Protein AF-A0A396G1U2-F1 (afdb_monomer_lite)

Sequence (39 aa):
MTANAFEEDRQKTLDAGMNAHVSKPVDMNVLFRVMAKFI

Secondary structure (DSSP, 8-state):
--HHHHHHHHHHHHHTT-S---PSSPPHHHHHHHHTT--

Organism: NCBI:txid40520

Radius of gyration: 10.97 Å; chains: 1; bounding box: 30×18×21 Å

pLDDT: mean 84.56, std 10.42, range [57.78, 95.06]

InterPro domains:
  IPR001789 Signal transduction response regulator, receiver domain [PS50110] (1-39)
  IPR011006 CheY-like superfamily [SSF52172] (1-38)

Structure (mmCIF, N/CA/C/O backbone):
data_AF-A0A396G1U2-F1
#
_entry.id   AF-A0A396G1U2-F1
#
loop_
_atom_site.group_PDB
_atom_site.id
_atom_site.type_symbol
_atom_site.label_atom_id
_atom_site.label_alt_id
_atom_site.label_comp_id
_atom_site.label_asym_id
_atom_site.label_entity_id
_atom_site.label_seq_id
_atom_site.pdbx_PDB_ins_code
_atom_site.Cartn_x
_atom_site.Cartn_y
_atom_site.Cartn_z
_atom_site.occupancy
_atom_site.B_iso_or_equiv
_atom_site.auth_seq_id
_atom_site.auth_comp_id
_atom_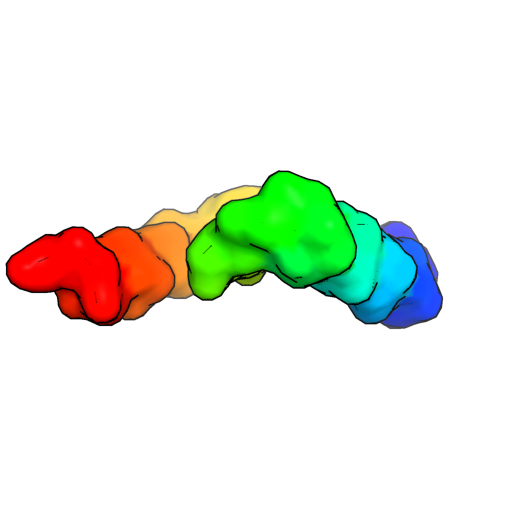site.auth_asym_id
_atom_site.auth_atom_id
_atom_site.pdbx_PDB_model_num
ATOM 1 N N . MET A 1 1 ? 11.491 1.419 -9.920 1.00 57.78 1 MET A N 1
ATOM 2 C CA . MET A 1 1 ? 11.470 1.983 -8.554 1.00 57.78 1 MET A CA 1
ATOM 3 C C . MET A 1 1 ? 12.202 0.999 -7.663 1.00 57.78 1 MET A C 1
ATOM 5 O O . MET A 1 1 ? 11.938 -0.191 -7.776 1.00 57.78 1 MET A O 1
ATOM 9 N N . THR A 1 2 ? 13.203 1.446 -6.910 1.00 60.12 2 THR A N 1
ATOM 10 C CA . THR A 1 2 ? 13.988 0.572 -6.024 1.00 60.12 2 THR A CA 1
ATOM 11 C C . THR A 1 2 ? 13.121 0.134 -4.839 1.00 60.12 2 THR A C 1
ATOM 13 O O . THR A 1 2 ? 12.229 0.873 -4.430 1.00 60.12 2 THR A O 1
ATOM 16 N N . ALA A 1 3 ? 13.365 -1.053 -4.277 1.00 61.97 3 ALA A N 1
ATOM 17 C CA . ALA A 1 3 ? 12.591 -1.569 -3.139 1.00 61.97 3 ALA A CA 1
ATOM 18 C C 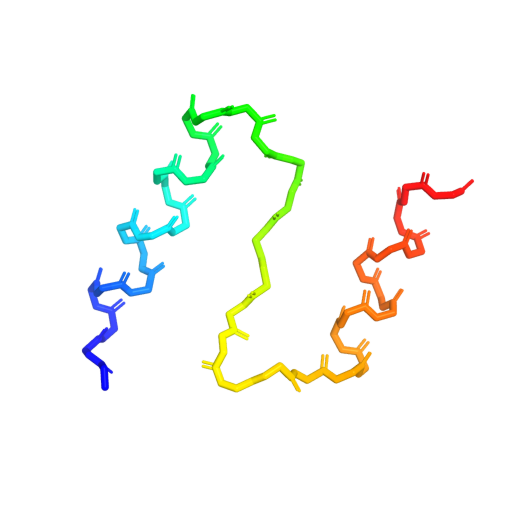. ALA A 1 3 ? 12.572 -0.603 -1.934 1.00 61.97 3 ALA A C 1
ATOM 20 O O . ALA A 1 3 ? 11.588 -0.539 -1.208 1.00 61.97 3 ALA A O 1
ATOM 21 N N . ASN A 1 4 ? 13.625 0.206 -1.781 1.00 61.00 4 ASN A N 1
ATOM 22 C CA . ASN A 1 4 ? 13.754 1.185 -0.705 1.00 61.00 4 ASN A CA 1
ATOM 23 C C . ASN A 1 4 ? 12.741 2.344 -0.804 1.00 61.00 4 ASN A C 1
ATOM 25 O O . ASN A 1 4 ? 12.252 2.819 0.213 1.00 61.00 4 ASN A O 1
ATOM 29 N N . ALA A 1 5 ? 12.384 2.771 -2.023 1.00 62.59 5 ALA A N 1
ATOM 30 C CA . ALA A 1 5 ? 11.412 3.849 -2.224 1.00 62.59 5 ALA A CA 1
ATOM 31 C C . ALA A 1 5 ? 9.984 3.421 -1.836 1.00 62.59 5 ALA A C 1
ATOM 33 O O . ALA A 1 5 ? 9.207 4.233 -1.349 1.00 62.59 5 ALA A O 1
ATOM 34 N N . PHE A 1 6 ? 9.651 2.134 -2.000 1.00 72.12 6 PHE A N 1
ATOM 35 C CA . PHE A 1 6 ? 8.350 1.600 -1.585 1.00 72.12 6 PHE A CA 1
ATOM 36 C C . PHE A 1 6 ? 8.186 1.562 -0.063 1.00 72.12 6 PHE A C 1
ATOM 38 O O . PHE A 1 6 ? 7.100 1.850 0.437 1.00 72.12 6 PHE A O 1
ATOM 45 N N . GLU A 1 7 ? 9.248 1.220 0.669 1.00 77.50 7 GLU A N 1
ATOM 46 C CA . GLU A 1 7 ? 9.208 1.170 2.134 1.00 77.50 7 GLU A CA 1
ATOM 47 C C . GLU A 1 7 ? 9.129 2.578 2.739 1.00 77.50 7 GLU A C 1
ATOM 49 O O . GLU A 1 7 ? 8.337 2.827 3.646 1.00 77.50 7 GLU A O 1
ATOM 54 N N . GLU A 1 8 ? 9.882 3.531 2.183 1.00 81.31 8 GLU A N 1
ATOM 55 C CA . GLU A 1 8 ? 9.842 4.927 2.620 1.00 81.31 8 GLU A CA 1
ATOM 56 C C . GLU A 1 8 ? 8.466 5.568 2.371 1.00 81.31 8 GLU A C 1
ATOM 58 O O . GLU A 1 8 ? 7.924 6.238 3.252 1.00 81.31 8 GLU A O 1
ATOM 63 N N . ASP A 1 9 ? 7.862 5.329 1.203 1.00 81.88 9 ASP A N 1
ATOM 64 C CA . ASP A 1 9 ? 6.517 5.822 0.891 1.00 81.88 9 ASP A CA 1
ATOM 65 C C . ASP A 1 9 ? 5.462 5.202 1.813 1.00 81.88 9 ASP A C 1
ATOM 67 O O . ASP A 1 9 ? 4.563 5.899 2.292 1.00 81.88 9 ASP 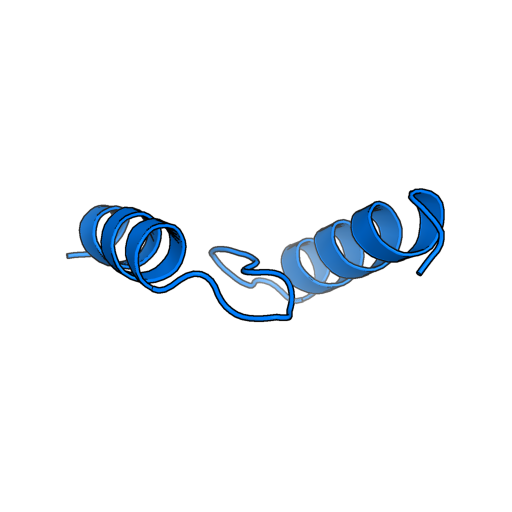A O 1
ATOM 71 N N . ARG A 1 10 ? 5.589 3.906 2.121 1.00 81.94 10 ARG A N 1
ATOM 72 C CA . ARG A 1 10 ? 4.718 3.230 3.085 1.00 81.94 10 ARG A CA 1
ATOM 73 C C . ARG A 1 10 ? 4.824 3.890 4.459 1.00 81.94 10 ARG A C 1
ATOM 75 O O . ARG A 1 10 ? 3.790 4.253 5.021 1.00 81.94 10 ARG A O 1
ATOM 82 N N . GLN A 1 11 ? 6.038 4.100 4.967 1.00 85.12 11 GLN A N 1
ATOM 83 C CA . GLN A 1 11 ? 6.249 4.715 6.277 1.00 85.12 11 GLN A CA 1
ATOM 84 C C . GLN A 1 11 ? 5.709 6.149 6.325 1.00 85.12 11 GLN A C 1
ATOM 86 O O . GLN A 1 11 ? 4.953 6.479 7.232 1.00 85.12 11 GLN A O 1
ATOM 91 N N . LYS A 1 12 ? 5.974 6.969 5.299 1.00 86.25 12 LYS A N 1
ATOM 92 C CA . LYS A 1 12 ? 5.431 8.336 5.202 1.00 86.25 12 LYS A CA 1
ATOM 93 C C . LYS A 1 12 ? 3.906 8.365 5.223 1.00 86.25 12 LYS A C 1
ATOM 95 O O . LYS A 1 12 ? 3.319 9.229 5.869 1.00 86.25 12 LYS A O 1
ATOM 100 N N . THR A 1 13 ? 3.248 7.437 4.522 1.00 86.69 13 THR A N 1
ATOM 101 C CA . THR A 1 13 ? 1.778 7.366 4.551 1.00 86.69 13 THR A CA 1
ATOM 102 C C . THR A 1 13 ? 1.238 6.945 5.916 1.00 86.69 13 THR A C 1
ATOM 104 O O . THR A 1 13 ? 0.219 7.480 6.348 1.00 86.69 13 THR A O 1
ATOM 107 N N . LEU A 1 14 ? 1.931 6.047 6.622 1.00 84.25 14 LEU A N 1
ATOM 108 C CA . LEU A 1 14 ? 1.567 5.654 7.984 1.00 84.25 14 LEU A CA 1
ATOM 109 C C . LEU A 1 14 ? 1.740 6.818 8.969 1.00 84.25 14 LEU A C 1
ATOM 111 O O . LEU A 1 14 ? 0.816 7.109 9.725 1.00 84.25 14 LEU A O 1
ATOM 115 N N . ASP A 1 15 ? 2.868 7.527 8.911 1.00 88.69 15 ASP A N 1
ATOM 116 C CA . ASP A 1 15 ? 3.159 8.675 9.781 1.00 88.69 15 ASP A CA 1
ATOM 117 C C . ASP A 1 15 ? 2.184 9.841 9.546 1.00 88.69 15 ASP A C 1
ATOM 119 O O . ASP A 1 15 ? 1.830 10.566 10.473 1.00 88.69 15 ASP A O 1
ATOM 123 N N . ALA A 1 16 ? 1.693 9.996 8.313 1.00 88.81 16 ALA A N 1
ATOM 124 C CA . ALA A 1 16 ? 0.655 10.963 7.962 1.00 88.81 16 ALA A CA 1
ATOM 125 C C . ALA A 1 16 ? -0.755 10.576 8.462 1.00 88.81 16 ALA A C 1
ATOM 127 O O . ALA A 1 16 ? -1.709 11.318 8.224 1.00 88.81 16 ALA A O 1
ATOM 128 N N . GLY A 1 17 ? -0.907 9.426 9.130 1.00 89.44 17 GLY A N 1
ATOM 129 C CA . GLY A 1 17 ? -2.181 8.949 9.669 1.00 89.44 17 GLY A CA 1
ATOM 130 C C . GLY A 1 17 ? -3.080 8.259 8.641 1.00 89.44 17 GLY A C 1
ATOM 131 O O . GLY A 1 17 ? -4.291 8.189 8.842 1.00 89.44 17 GLY A O 1
ATOM 132 N N . MET A 1 18 ? -2.527 7.765 7.525 1.00 90.94 18 MET A N 1
ATOM 133 C CA . MET A 1 18 ? -3.312 7.009 6.546 1.00 90.94 18 MET A CA 1
ATOM 134 C C . MET A 1 18 ? -3.559 5.572 7.015 1.00 90.94 18 MET A C 1
ATOM 136 O O . MET A 1 18 ? -2.669 4.892 7.520 1.00 90.94 18 MET A O 1
ATOM 140 N N . ASN A 1 19 ? -4.763 5.067 6.749 1.00 86.62 19 ASN A N 1
ATOM 141 C CA . ASN A 1 19 ? -5.184 3.733 7.188 1.00 86.62 19 ASN A CA 1
ATOM 142 C C . ASN A 1 19 ? -4.559 2.586 6.370 1.00 86.62 19 ASN A C 1
ATOM 144 O O . ASN A 1 19 ? -4.462 1.455 6.847 1.00 86.62 19 ASN A O 1
ATOM 148 N N . ALA A 1 20 ? -4.180 2.849 5.116 1.00 86.75 20 ALA A N 1
ATOM 14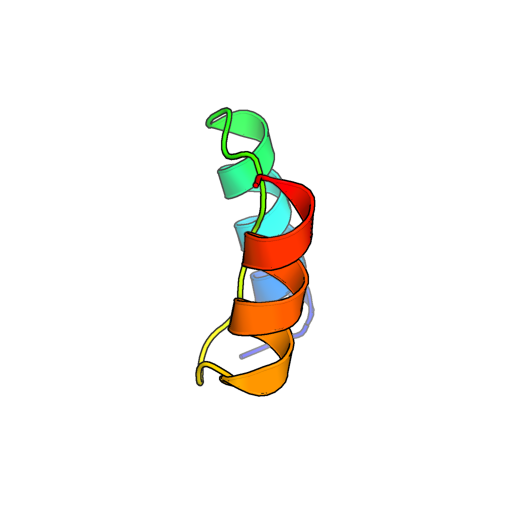9 C CA . ALA A 1 20 ? -3.550 1.877 4.229 1.00 86.75 20 ALA A CA 1
ATOM 150 C C . ALA A 1 20 ? -2.802 2.565 3.077 1.00 86.75 20 ALA A C 1
ATOM 152 O O . ALA A 1 20 ? -3.175 3.653 2.644 1.00 86.75 20 ALA A O 1
ATOM 153 N N . HIS A 1 21 ? -1.792 1.877 2.536 1.00 88.12 21 HIS A N 1
ATOM 154 C CA . HIS A 1 21 ? -1.046 2.276 1.342 1.00 88.12 21 HIS A CA 1
ATOM 155 C C . HIS A 1 21 ? -1.273 1.258 0.216 1.00 88.12 21 HIS A C 1
ATOM 157 O O . HIS A 1 21 ? -1.100 0.055 0.429 1.00 88.12 21 HIS A O 1
ATOM 163 N N . VAL A 1 22 ? -1.623 1.732 -0.984 1.00 88.62 22 VAL A N 1
ATOM 164 C CA . VAL A 1 22 ? -1.713 0.918 -2.208 1.00 88.62 22 VAL A CA 1
ATOM 165 C C . VAL A 1 22 ? -0.760 1.500 -3.244 1.00 88.62 22 VAL A C 1
ATOM 167 O O . VAL A 1 22 ? -0.935 2.622 -3.718 1.00 88.62 22 VAL A O 1
ATOM 170 N N . SER A 1 23 ? 0.260 0.721 -3.581 1.00 86.19 23 SER A N 1
ATOM 171 C CA . SER A 1 23 ? 1.318 1.112 -4.504 1.00 86.19 23 SER A CA 1
ATOM 172 C C . SER A 1 23 ? 0.853 1.139 -5.966 1.00 86.19 23 SER A C 1
ATOM 174 O O . SER A 1 23 ? -0.067 0.419 -6.354 1.00 86.19 23 SER A O 1
ATOM 176 N N . LYS A 1 24 ? 1.510 1.961 -6.796 1.00 83.12 24 LYS A N 1
ATOM 177 C CA . LYS A 1 24 ? 1.293 2.009 -8.253 1.00 83.12 24 LYS A CA 1
ATOM 178 C C . LYS A 1 24 ? 2.255 1.057 -9.000 1.00 83.12 24 LYS A C 1
ATOM 180 O O . LYS A 1 24 ? 3.380 0.883 -8.531 1.00 83.12 24 LYS A O 1
ATOM 185 N N . PRO A 1 25 ? 1.891 0.533 -10.191 1.00 89.44 25 PRO A N 1
ATOM 186 C CA . PRO A 1 25 ? 0.574 0.636 -10.827 1.00 89.44 25 PRO A CA 1
ATOM 187 C 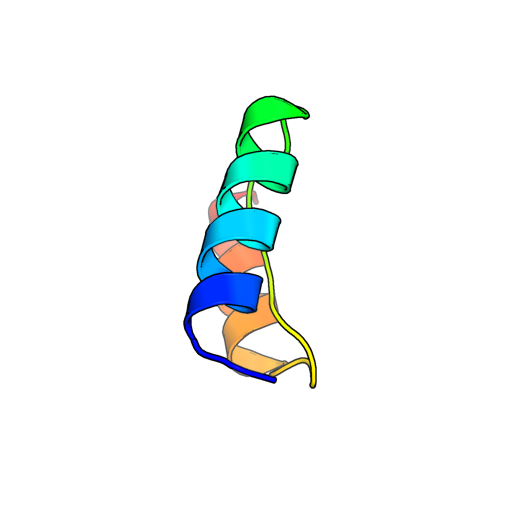C . PRO A 1 25 ? -0.496 -0.066 -9.983 1.00 89.44 25 PRO A C 1
ATOM 189 O O . PRO A 1 25 ? -0.215 -1.065 -9.330 1.00 89.44 25 PRO A O 1
ATOM 192 N N . VAL A 1 26 ? -1.700 0.509 -9.941 1.00 89.81 26 VAL A N 1
ATOM 193 C CA . VAL A 1 26 ? -2.746 0.064 -9.009 1.00 89.81 26 VAL A CA 1
ATOM 194 C C . VAL A 1 26 ? -3.293 -1.290 -9.450 1.00 89.81 26 VAL A C 1
ATOM 196 O O . VAL A 1 26 ? -3.853 -1.408 -10.538 1.00 89.81 26 VAL A O 1
ATOM 199 N N . ASP A 1 27 ? -3.176 -2.290 -8.579 1.00 93.56 27 ASP A N 1
ATOM 200 C CA . ASP A 1 27 ? -3.883 -3.560 -8.722 1.00 93.56 27 ASP A CA 1
ATOM 201 C C . ASP A 1 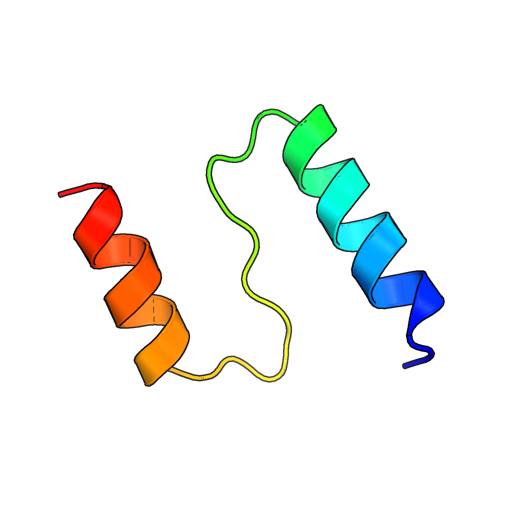27 ? -5.281 -3.439 -8.101 1.00 93.56 27 ASP A C 1
ATOM 203 O O . ASP A 1 27 ? -5.439 -3.242 -6.891 1.00 93.56 27 ASP A O 1
ATOM 207 N N . MET A 1 28 ? -6.309 -3.570 -8.940 1.00 94.62 28 MET A N 1
ATOM 208 C CA . MET A 1 28 ? -7.705 -3.453 -8.520 1.00 94.62 28 MET A CA 1
ATOM 209 C C . MET A 1 28 ? -8.106 -4.535 -7.510 1.00 94.62 28 MET A C 1
ATOM 211 O O . MET A 1 28 ? -8.876 -4.250 -6.596 1.00 94.62 28 MET A O 1
ATOM 215 N N . ASN A 1 29 ? -7.556 -5.749 -7.603 1.00 95.06 29 ASN A N 1
ATOM 216 C CA . ASN A 1 29 ? -7.847 -6.818 -6.644 1.00 95.06 29 ASN A CA 1
ATOM 217 C C . ASN A 1 29 ? -7.307 -6.476 -5.253 1.00 95.06 29 ASN A C 1
ATOM 219 O O . ASN A 1 29 ? -7.955 -6.745 -4.238 1.00 95.06 29 ASN A O 1
ATOM 223 N N . VAL A 1 30 ? -6.118 -5.870 -5.201 1.00 92.50 30 VAL A N 1
ATOM 224 C CA . VAL A 1 30 ? -5.518 -5.397 -3.949 1.00 92.50 30 VAL A CA 1
ATOM 225 C C . VAL A 1 30 ? -6.335 -4.241 -3.386 1.00 92.50 30 VAL A C 1
ATOM 227 O O . VAL A 1 30 ? -6.662 -4.257 -2.200 1.00 92.50 30 VAL A O 1
ATOM 230 N N . LEU A 1 31 ? -6.731 -3.287 -4.232 1.00 92.81 31 LEU A N 1
ATOM 231 C CA . LEU A 1 31 ? -7.542 -2.145 -3.820 1.00 92.81 31 LEU A CA 1
ATOM 232 C C . LEU A 1 31 ? -8.873 -2.586 -3.198 1.00 92.81 31 LEU A C 1
ATOM 234 O O . LEU A 1 31 ? -9.181 -2.182 -2.077 1.00 92.81 31 LEU A O 1
ATOM 238 N N . PHE A 1 32 ? -9.631 -3.460 -3.869 1.00 95.00 32 PHE A N 1
ATOM 239 C CA . PHE A 1 32 ? -10.900 -3.966 -3.335 1.00 95.00 32 PHE A CA 1
ATOM 240 C C . PHE A 1 32 ? -10.714 -4.711 -2.012 1.00 95.00 32 PHE A C 1
ATOM 242 O O . PHE A 1 32 ? -11.478 -4.492 -1.074 1.00 95.00 32 PHE A O 1
ATOM 249 N N . ARG A 1 33 ? -9.665 -5.533 -1.892 1.00 94.31 33 ARG A N 1
ATOM 250 C CA . ARG A 1 33 ? -9.350 -6.243 -0.645 1.00 94.31 33 ARG A CA 1
ATOM 251 C C . ARG A 1 33 ? -9.010 -5.290 0.498 1.00 94.31 33 ARG A C 1
ATOM 253 O O . ARG A 1 33 ? -9.332 -5.588 1.642 1.00 94.31 33 ARG A O 1
ATOM 260 N N . VAL A 1 34 ? -8.325 -4.183 0.213 1.00 92.81 34 VAL A N 1
ATOM 261 C CA . VAL A 1 34 ? -8.004 -3.165 1.218 1.00 92.81 34 VAL A CA 1
ATOM 262 C C . VAL A 1 34 ? -9.266 -2.420 1.637 1.00 92.81 34 VAL A C 1
ATOM 264 O O . VAL A 1 34 ? -9.515 -2.323 2.832 1.00 92.81 34 VAL A O 1
ATOM 267 N N . MET A 1 35 ? -10.087 -1.961 0.688 1.00 93.56 35 MET A N 1
ATOM 268 C CA . MET A 1 35 ? -11.339 -1.258 0.996 1.00 93.56 35 MET A CA 1
ATOM 269 C C . MET A 1 35 ? -12.306 -2.124 1.811 1.00 93.56 35 MET A C 1
ATOM 271 O O . MET A 1 35 ? -12.897 -1.633 2.764 1.00 93.56 35 MET A O 1
ATOM 275 N N . ALA A 1 36 ? -12.397 -3.423 1.509 1.00 94.00 36 ALA A N 1
ATOM 276 C CA . ALA A 1 36 ? -13.232 -4.368 2.252 1.00 94.00 36 ALA A CA 1
ATOM 277 C C . ALA A 1 36 ? -12.833 -4.547 3.732 1.00 94.00 36 ALA A C 1
ATOM 279 O O . ALA A 1 36 ? -13.583 -5.150 4.485 1.00 94.00 36 ALA A O 1
ATOM 280 N N . LYS A 1 37 ? -11.661 -4.058 4.166 1.00 91.62 37 LYS A N 1
ATOM 281 C CA . LYS A 1 37 ? -11.267 -4.053 5.588 1.00 91.62 37 LYS A CA 1
ATOM 282 C C . LYS A 1 37 ? -11.836 -2.867 6.373 1.00 91.62 37 LYS A C 1
ATOM 284 O O . LYS A 1 37 ? -11.700 -2.851 7.591 1.00 91.62 37 LYS A O 1
ATOM 289 N N . PHE A 1 38 ? -12.388 -1.866 5.685 1.00 89.12 38 PHE A N 1
ATOM 290 C CA . PHE A 1 38 ? -12.844 -0.597 6.267 1.00 89.12 38 PHE A CA 1
ATOM 291 C C . PHE A 1 38 ? -14.345 -0.338 6.072 1.00 89.12 38 PHE A C 1
ATOM 293 O O . PHE A 1 38 ? -14.817 0.749 6.401 1.00 89.12 38 PHE A O 1
ATOM 300 N N . ILE A 1 39 ? -15.071 -1.312 5.525 1.00 81.88 39 ILE A N 1
ATOM 301 C CA . ILE A 1 39 ? -16.534 -1.338 5.399 1.00 81.88 39 ILE A CA 1
ATOM 302 C C . ILE A 1 39 ? -17.032 -2.437 6.332 1.00 81.88 39 ILE A C 1
ATOM 304 O O . ILE A 1 39 ? -18.041 -2.198 7.027 1.00 81.88 39 ILE A O 1
#

Foldseek 3Di:
DDPVVVVVVQVVCVVVVHPDDADPPGDPVVVVVSVVVVD